Protein AF-A0A6B2DL55-F1 (afdb_monomer)

Sequence (56 aa):
AADRVDQLCLTVAPLLVAGTADRIATGPAAVPRRLSLASILVEDGFTFLRYRRAAG

Radius of 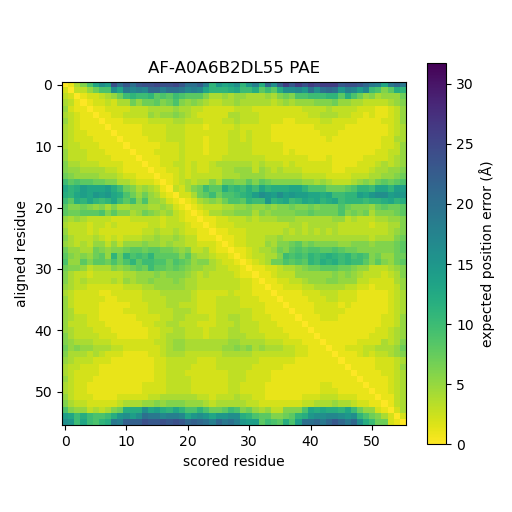gyration: 13.6 Å; Cα contacts (8 Å, |Δi|>4): 60; chains: 1; bounding box: 24×37×30 Å

Secondary structure (DSSP, 8-state):
------EEEEEE-S----SSPPPS--SS--PPPPEEEEEEEEETTEEEEEEEEPP-

pLDDT: mean 90.91, std 8.91, range [58.44, 98.62]

Structure (mmCIF, N/CA/C/O backbone):
data_AF-A0A6B2DL55-F1
#
_entry.id   AF-A0A6B2DL55-F1
#
loop_
_atom_site.group_PDB
_atom_site.id
_atom_site.type_symbol
_atom_site.label_atom_id
_atom_site.label_alt_id
_atom_site.label_comp_id
_atom_site.label_asym_id
_atom_site.label_entity_id
_atom_site.label_seq_id
_atom_site.pdbx_PDB_ins_code
_atom_site.Cartn_x
_atom_site.Cartn_y
_atom_site.Cartn_z
_atom_site.occupancy
_atom_site.B_iso_or_equiv
_atom_site.auth_seq_id
_atom_site.auth_comp_id
_atom_site.auth_asym_id
_atom_site.auth_atom_id
_atom_site.pdbx_PDB_model_num
ATOM 1 N N . ALA A 1 1 ? 0.935 9.516 -21.690 1.00 58.44 1 ALA A N 1
ATOM 2 C CA . ALA A 1 1 ? 1.347 10.287 -20.497 1.00 58.44 1 ALA A CA 1
ATOM 3 C C . ALA A 1 1 ? 1.307 9.371 -19.280 1.00 58.44 1 ALA A C 1
ATOM 5 O O . ALA A 1 1 ? 0.254 8.806 -19.021 1.00 58.44 1 ALA A O 1
ATOM 6 N N . ALA A 1 2 ? 2.442 9.179 -18.603 1.00 72.88 2 ALA A N 1
ATOM 7 C CA . ALA A 1 2 ? 2.660 8.071 -17.662 1.00 72.88 2 ALA A CA 1
ATOM 8 C C . ALA A 1 2 ? 2.394 8.398 -16.173 1.00 72.88 2 ALA A C 1
ATOM 10 O O . ALA A 1 2 ? 2.413 7.496 -15.348 1.00 72.88 2 ALA A O 1
ATOM 11 N N . ASP A 1 3 ? 2.101 9.656 -15.823 1.00 79.69 3 ASP A N 1
ATOM 12 C CA . ASP A 1 3 ? 1.914 10.113 -14.433 1.00 79.69 3 ASP A CA 1
ATOM 13 C C . ASP A 1 3 ? 0.476 10.597 -14.180 1.00 79.69 3 ASP A C 1
ATOM 15 O O . ASP A 1 3 ? 0.220 11.782 -13.980 1.00 79.69 3 ASP A O 1
ATOM 19 N N . ARG A 1 4 ? -0.499 9.688 -14.292 1.00 88.88 4 ARG A N 1
ATOM 20 C CA . ARG A 1 4 ? -1.939 10.027 -14.253 1.00 88.88 4 ARG A CA 1
ATOM 21 C C . ARG A 1 4 ? -2.686 9.495 -13.033 1.00 88.88 4 ARG A C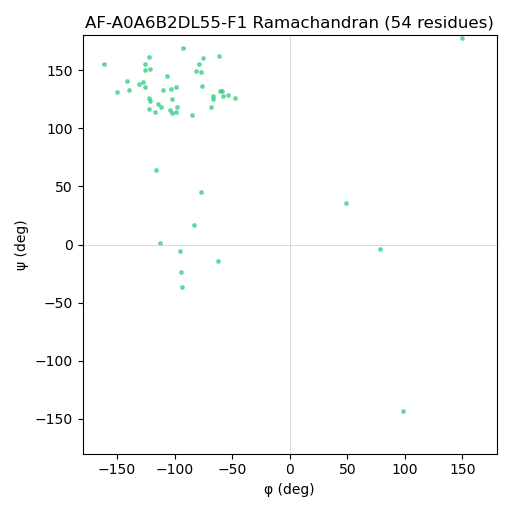 1
ATOM 23 O O . ARG A 1 4 ? -3.889 9.687 -12.923 1.00 88.88 4 ARG A O 1
ATOM 30 N N . VAL A 1 5 ? -1.988 8.821 -12.123 1.00 90.81 5 VAL A N 1
ATOM 31 C CA . VAL A 1 5 ? -2.595 8.308 -10.892 1.00 90.81 5 VAL A CA 1
ATOM 32 C C . VAL A 1 5 ? -2.601 9.416 -9.847 1.00 90.81 5 VAL A C 1
ATOM 34 O O . VAL A 1 5 ? -1.548 9.810 -9.344 1.00 90.81 5 VAL A O 1
ATOM 37 N N . ASP A 1 6 ? -3.779 9.918 -9.502 1.00 91.94 6 ASP A N 1
ATOM 38 C CA . ASP A 1 6 ? -3.940 10.939 -8.458 1.00 91.94 6 ASP A CA 1
ATOM 39 C C . ASP A 1 6 ? -4.257 10.338 -7.082 1.00 91.94 6 ASP A C 1
ATOM 41 O O . ASP A 1 6 ? -3.941 10.942 -6.052 1.00 91.94 6 ASP A O 1
ATOM 45 N N . GLN A 1 7 ? -4.822 9.127 -7.058 1.00 94.62 7 GLN A N 1
ATOM 46 C CA . GLN A 1 7 ? -5.173 8.386 -5.850 1.00 94.62 7 GLN A CA 1
ATOM 47 C C . GLN A 1 7 ? -4.875 6.892 -6.019 1.00 94.62 7 GLN A C 1
ATOM 49 O O . GLN A 1 7 ? -5.146 6.319 -7.071 1.00 94.62 7 GLN A O 1
ATOM 54 N N . LEU A 1 8 ? -4.365 6.262 -4.960 1.00 96.31 8 LEU A N 1
ATOM 55 C CA . LEU A 1 8 ? -4.176 4.816 -4.855 1.00 96.31 8 LEU A CA 1
ATOM 56 C C . LEU A 1 8 ? -4.936 4.301 -3.627 1.00 96.31 8 LEU A C 1
ATOM 58 O O . LEU A 1 8 ? -4.609 4.676 -2.500 1.00 96.31 8 LEU A O 1
ATOM 62 N N . CYS A 1 9 ? -5.932 3.443 -3.845 1.00 97.75 9 CYS A N 1
ATOM 63 C CA . CYS A 1 9 ? -6.577 2.673 -2.783 1.00 97.75 9 CYS A CA 1
ATOM 64 C C . CYS A 1 9 ? -5.950 1.276 -2.753 1.00 97.75 9 CYS A C 1
ATOM 66 O O . CYS A 1 9 ? -6.021 0.562 -3.750 1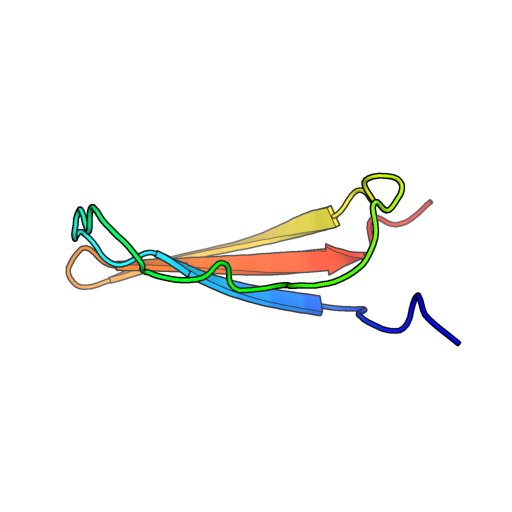.00 97.75 9 CYS A O 1
ATOM 68 N N . LEU A 1 10 ? -5.315 0.908 -1.642 1.00 97.88 10 LEU A N 1
ATOM 69 C CA . LEU A 1 10 ? -4.610 -0.360 -1.474 1.00 97.88 10 LEU A CA 1
ATOM 70 C C . LEU A 1 10 ? -5.191 -1.129 -0.290 1.00 97.88 10 LEU A C 1
ATOM 72 O O . LEU A 1 10 ? -5.213 -0.612 0.825 1.00 97.88 10 LEU A O 1
ATOM 76 N N . THR A 1 11 ? -5.596 -2.373 -0.526 1.00 98.06 11 THR A N 1
ATOM 77 C CA . THR A 1 11 ? -6.003 -3.304 0.529 1.00 98.06 11 THR A CA 1
ATOM 78 C C . THR A 1 11 ? -4.876 -4.292 0.795 1.00 98.06 11 THR A C 1
ATOM 80 O O . THR A 1 11 ? -4.409 -4.967 -0.120 1.00 98.06 11 THR A O 1
ATOM 83 N N . VAL A 1 12 ? -4.449 -4.387 2.050 1.00 97.50 12 VAL A N 1
ATOM 84 C CA . VAL A 1 12 ? -3.494 -5.390 2.524 1.00 97.50 1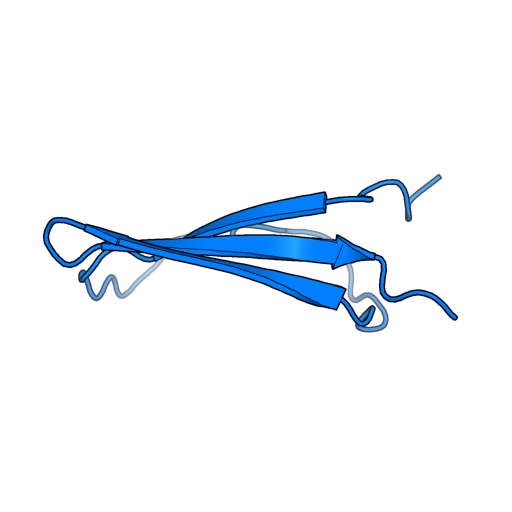2 VAL A CA 1
ATOM 85 C C . VAL A 1 12 ? -4.280 -6.471 3.253 1.00 97.50 12 VAL A C 1
ATOM 87 O O . VAL A 1 12 ? -4.887 -6.208 4.292 1.00 97.50 12 VAL A O 1
ATOM 90 N N . ALA A 1 13 ? -4.289 -7.673 2.680 1.00 96.94 13 ALA A N 1
ATOM 91 C CA . ALA A 1 13 ? -4.855 -8.850 3.324 1.00 96.94 13 ALA A CA 1
ATOM 92 C C . ALA A 1 13 ? -3.893 -9.385 4.399 1.00 96.94 13 ALA A C 1
ATOM 94 O O . ALA A 1 13 ? -2.676 -9.315 4.196 1.00 96.94 13 ALA A O 1
ATOM 95 N N . PRO A 1 14 ? -4.396 -9.981 5.496 1.00 96.31 14 PRO A N 1
ATOM 96 C CA . PRO A 1 14 ? -3.571 -10.613 6.528 1.00 96.31 14 PRO A CA 1
ATOM 97 C C . PRO A 1 14 ? -3.047 -11.988 6.072 1.00 96.31 14 PRO A C 1
ATOM 99 O O . PRO A 1 14 ? -3.124 -12.977 6.796 1.00 96.31 14 PRO A O 1
ATOM 102 N N . LEU A 1 15 ? -2.546 -12.068 4.838 1.00 94.25 15 LEU A N 1
ATOM 103 C CA . LEU A 1 15 ? -2.067 -13.287 4.202 1.00 94.25 15 LEU A CA 1
ATOM 104 C C . LEU A 1 15 ? -0.643 -13.076 3.700 1.00 94.25 15 LEU A C 1
ATOM 106 O O . LEU A 1 15 ? -0.339 -12.075 3.050 1.00 94.25 15 LEU A O 1
ATOM 110 N N . LEU A 1 16 ? 0.214 -14.060 3.956 1.00 92.44 16 LEU A N 1
ATOM 111 C CA . LEU A 1 16 ? 1.541 -14.130 3.363 1.00 92.44 16 LEU A CA 1
ATOM 112 C C . LEU A 1 16 ? 1.498 -15.089 2.174 1.00 92.44 16 LEU A C 1
ATOM 114 O O . LEU A 1 16 ? 1.302 -16.290 2.348 1.00 92.44 16 LEU A O 1
ATOM 118 N N . VAL A 1 17 ? 1.700 -14.556 0.970 1.00 89.19 17 VAL A N 1
ATOM 119 C CA . VAL A 1 17 ? 1.783 -15.347 -0.262 1.00 89.19 17 VAL A CA 1
ATOM 120 C C . VAL A 1 17 ? 3.216 -15.284 -0.777 1.00 89.19 17 VAL A C 1
ATOM 122 O O . VAL A 1 17 ? 3.724 -14.208 -1.085 1.00 89.19 17 VAL A O 1
ATOM 125 N N . ALA A 1 18 ? 3.876 -16.438 -0.846 1.00 83.50 18 ALA A N 1
ATOM 126 C CA . ALA A 1 18 ? 5.169 -16.594 -1.506 1.00 83.50 18 ALA A CA 1
ATOM 127 C C . ALA A 1 18 ? 4.982 -17.027 -2.974 1.00 83.50 18 ALA A C 1
ATOM 129 O O . ALA A 1 18 ? 3.896 -17.443 -3.374 1.00 83.50 18 ALA A O 1
ATOM 130 N N . GLY A 1 19 ? 6.054 -16.986 -3.769 1.00 84.75 19 GLY A N 1
ATOM 131 C CA . GLY A 1 19 ? 6.076 -17.553 -5.122 1.00 84.75 19 GLY A CA 1
ATOM 132 C C . GLY A 1 19 ? 5.848 -16.532 -6.238 1.00 84.75 19 GLY A C 1
ATOM 133 O O . GLY A 1 19 ? 6.339 -15.410 -6.169 1.00 84.75 19 GLY A O 1
ATOM 134 N N . THR A 1 20 ? 5.142 -16.944 -7.293 1.00 83.88 20 THR A N 1
ATOM 135 C CA . THR A 1 20 ? 4.997 -16.215 -8.570 1.00 83.88 20 THR A CA 1
ATOM 136 C C . THR A 1 20 ? 3.905 -15.144 -8.558 1.00 83.88 20 THR A C 1
ATOM 138 O O . THR A 1 20 ? 3.421 -14.751 -9.615 1.00 83.88 20 THR A O 1
ATOM 141 N N . ALA A 1 21 ? 3.443 -14.725 -7.380 1.00 83.44 21 ALA A N 1
ATOM 142 C CA . ALA A 1 21 ? 2.429 -13.687 -7.286 1.00 83.44 21 ALA A CA 1
ATOM 143 C C . ALA A 1 21 ? 3.011 -12.352 -7.771 1.00 83.44 21 ALA A C 1
ATOM 145 O O . ALA A 1 21 ? 4.040 -11.889 -7.271 1.00 83.44 21 ALA A O 1
ATOM 146 N N . ASP A 1 22 ? 2.341 -11.737 -8.742 1.00 86.56 22 ASP A N 1
ATOM 147 C CA . ASP A 1 22 ? 2.783 -10.472 -9.315 1.00 86.56 22 ASP A CA 1
ATOM 148 C C . ASP A 1 22 ? 2.519 -9.281 -8.385 1.00 86.56 22 ASP A C 1
ATOM 150 O O . ASP A 1 22 ? 1.694 -9.305 -7.468 1.00 86.56 22 ASP A O 1
ATOM 154 N N . ARG A 1 23 ? 3.236 -8.188 -8.650 1.00 89.75 23 ARG A N 1
ATOM 155 C CA . ARG A 1 23 ? 3.019 -6.901 -7.984 1.00 89.75 23 ARG A CA 1
ATOM 156 C C . ARG A 1 23 ? 1.817 -6.183 -8.592 1.00 89.75 23 ARG A C 1
ATOM 158 O O . ARG A 1 23 ? 1.533 -6.307 -9.776 1.00 89.75 23 ARG A O 1
ATOM 165 N N . ILE A 1 24 ? 1.201 -5.302 -7.806 1.00 91.81 24 ILE A N 1
ATOM 166 C CA . ILE A 1 24 ? 0.072 -4.456 -8.241 1.00 91.81 24 ILE A CA 1
ATOM 167 C C . ILE A 1 24 ? 0.404 -3.474 -9.380 1.00 91.81 24 ILE A C 1
ATOM 169 O O . ILE A 1 24 ? -0.494 -2.870 -9.957 1.00 91.81 24 ILE A O 1
ATOM 173 N N . ALA A 1 25 ? 1.688 -3.265 -9.668 1.00 90.62 25 ALA A N 1
ATOM 174 C CA . ALA A 1 25 ? 2.160 -2.422 -10.752 1.00 90.62 25 ALA A CA 1
ATOM 175 C C . ALA A 1 25 ? 3.355 -3.098 -11.427 1.00 90.62 25 ALA A C 1
ATOM 177 O O . ALA A 1 25 ? 4.287 -3.549 -10.752 1.00 90.62 25 ALA A O 1
ATOM 178 N N . THR A 1 26 ? 3.327 -3.127 -12.755 1.00 90.94 26 THR A N 1
ATOM 179 C CA . THR A 1 26 ? 4.371 -3.680 -13.620 1.00 90.94 26 THR A CA 1
ATOM 180 C C . THR A 1 26 ? 4.803 -2.621 -14.634 1.00 90.94 26 THR A C 1
ATOM 182 O O . THR A 1 26 ? 4.063 -1.681 -14.929 1.00 90.94 26 THR A O 1
ATOM 185 N N . GLY A 1 27 ? 6.029 -2.732 -15.140 1.00 88.50 27 GLY A N 1
ATOM 186 C CA . GLY A 1 27 ? 6.571 -1.787 -16.112 1.00 88.50 27 GLY A CA 1
ATOM 187 C C . GLY A 1 27 ? 8.088 -1.635 -16.012 1.00 88.50 27 GLY A C 1
ATOM 188 O O . GLY A 1 27 ? 8.716 -2.253 -15.148 1.00 88.50 27 GLY A O 1
ATOM 189 N N . PRO A 1 28 ? 8.688 -0.819 -16.897 1.00 87.75 28 PRO A N 1
ATOM 190 C CA . PRO A 1 28 ? 10.099 -0.469 -16.801 1.00 87.75 28 PRO A CA 1
ATOM 191 C C . PRO A 1 28 ? 10.395 0.262 -15.486 1.00 87.75 28 PRO A C 1
ATOM 193 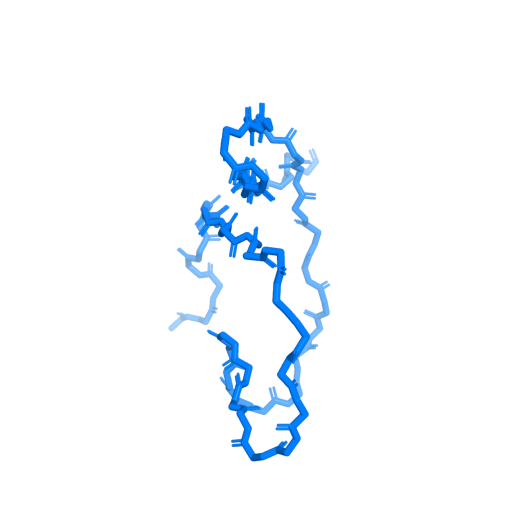O O . PRO A 1 28 ? 9.496 0.798 -14.833 1.00 87.75 28 PRO A O 1
ATOM 196 N N . ALA A 1 29 ? 11.674 0.305 -15.109 1.00 83.12 29 ALA A N 1
ATOM 197 C CA . ALA A 1 29 ? 12.111 1.048 -13.935 1.00 83.12 29 ALA A CA 1
ATOM 198 C C . ALA A 1 29 ? 11.634 2.510 -14.010 1.00 83.12 29 ALA A C 1
ATOM 200 O O . ALA A 1 29 ? 11.845 3.197 -15.010 1.00 83.12 29 ALA A O 1
ATOM 201 N N . ALA A 1 30 ? 10.993 2.974 -12.939 1.00 86.19 30 ALA A N 1
ATOM 202 C CA . ALA A 1 30 ? 10.457 4.322 -12.819 1.00 86.19 30 ALA A CA 1
ATOM 203 C C . ALA A 1 30 ? 11.003 4.997 -11.558 1.00 86.19 30 ALA A C 1
ATOM 205 O O . ALA A 1 30 ? 11.284 4.337 -10.555 1.00 86.19 30 ALA A O 1
ATOM 206 N N . VAL A 1 31 ? 11.127 6.324 -11.600 1.00 86.56 31 VAL A N 1
ATOM 207 C CA . VAL A 1 31 ? 11.491 7.121 -10.423 1.00 86.56 31 VAL A CA 1
ATOM 208 C C . VAL A 1 31 ? 10.349 7.042 -9.400 1.00 86.56 31 VAL A C 1
ATOM 210 O O . VAL A 1 31 ? 9.201 7.308 -9.769 1.00 86.56 31 VAL A O 1
ATOM 213 N N . PRO A 1 32 ? 10.615 6.692 -8.125 1.00 88.88 32 PRO A N 1
ATOM 214 C CA . PRO A 1 32 ? 9.578 6.649 -7.102 1.00 88.88 32 PRO A CA 1
ATOM 215 C C . PRO A 1 32 ? 8.889 8.005 -6.941 1.00 88.88 32 PRO A C 1
ATOM 217 O O . PRO A 1 32 ? 9.538 9.027 -6.719 1.00 88.88 32 PRO A O 1
ATOM 220 N N . ARG A 1 33 ? 7.556 8.010 -7.003 1.00 88.94 33 ARG A N 1
ATOM 221 C CA . ARG A 1 33 ? 6.737 9.195 -6.730 1.00 88.94 33 ARG A CA 1
ATOM 222 C C . ARG A 1 33 ? 6.199 9.144 -5.303 1.00 88.94 33 ARG A C 1
ATOM 224 O O . ARG A 1 33 ? 5.680 8.119 -4.866 1.00 88.94 33 ARG A O 1
ATOM 231 N N . ARG A 1 34 ? 6.264 10.272 -4.590 1.00 92.06 34 ARG A N 1
ATOM 232 C CA . ARG A 1 34 ? 5.719 10.381 -3.232 1.00 92.06 34 ARG A CA 1
ATOM 233 C C . ARG A 1 34 ? 4.193 10.500 -3.245 1.00 92.06 34 ARG A C 1
ATOM 235 O O . ARG A 1 34 ? 3.617 11.254 -4.033 1.00 92.06 34 ARG A O 1
ATOM 242 N N . LEU A 1 35 ? 3.553 9.768 -2.339 1.00 94.69 35 LEU A N 1
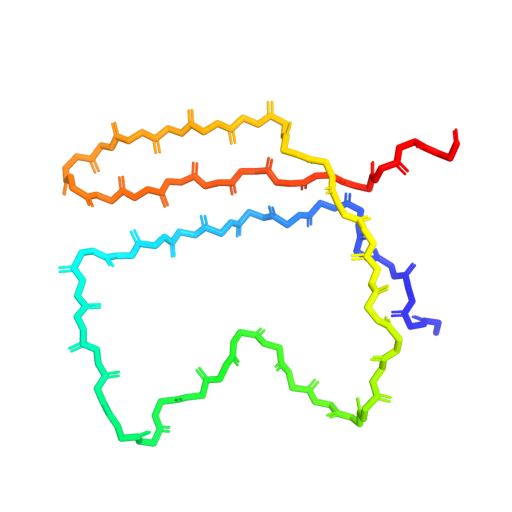ATOM 243 C CA . LEU A 1 35 ? 2.130 9.868 -2.039 1.00 94.69 35 LEU A CA 1
ATOM 244 C C . LEU A 1 35 ? 1.943 10.206 -0.556 1.00 94.69 35 LEU A C 1
ATOM 246 O O . LEU A 1 35 ? 2.767 9.832 0.280 1.00 94.69 35 LEU A O 1
ATOM 250 N N . SER A 1 36 ? 0.849 10.890 -0.240 1.00 96.56 36 SER A N 1
ATOM 251 C CA . SER A 1 36 ? 0.440 11.214 1.127 1.00 96.56 36 SER A CA 1
ATOM 252 C C . SER A 1 36 ? -0.695 10.291 1.560 1.00 96.56 36 SER A C 1
ATOM 254 O O . SER A 1 36 ? -1.644 10.085 0.799 1.00 96.56 36 SER A O 1
ATOM 256 N N . LEU A 1 37 ? -0.611 9.731 2.772 1.00 97.81 37 LEU A N 1
ATOM 257 C CA . LEU A 1 37 ? -1.697 8.939 3.353 1.00 97.81 37 LEU A CA 1
ATOM 258 C C . LEU A 1 37 ? -2.876 9.867 3.661 1.00 97.81 37 LEU A C 1
ATOM 260 O O . LEU A 1 37 ? -2.746 10.794 4.454 1.00 97.81 37 LEU A O 1
ATOM 264 N N . ALA A 1 38 ? -4.013 9.624 3.017 1.00 97.88 38 ALA A N 1
ATOM 265 C CA . ALA A 1 38 ? -5.237 10.390 3.218 1.00 97.88 38 ALA A CA 1
ATOM 266 C C . ALA A 1 38 ? -6.150 9.747 4.267 1.00 97.88 38 ALA A C 1
ATOM 268 O O . ALA A 1 38 ? -6.819 10.456 5.011 1.00 97.88 38 ALA A O 1
ATOM 269 N N . SER A 1 39 ? -6.206 8.414 4.321 1.00 98.06 39 SER A N 1
ATOM 270 C CA . SER A 1 39 ? -6.938 7.689 5.363 1.00 98.06 39 SER A CA 1
ATOM 271 C C . SER A 1 39 ? -6.472 6.240 5.475 1.00 98.06 39 SER A C 1
ATOM 273 O O . SER A 1 39 ? -5.996 5.663 4.494 1.00 98.06 39 SER A O 1
ATOM 275 N N . ILE A 1 40 ? -6.672 5.660 6.657 1.00 98.56 40 ILE A N 1
ATOM 276 C CA . ILE A 1 40 ? -6.504 4.237 6.950 1.00 98.56 40 ILE A CA 1
ATOM 277 C C . ILE A 1 40 ? -7.780 3.713 7.616 1.00 98.56 40 ILE A C 1
ATOM 279 O O . ILE A 1 40 ? -8.370 4.406 8.443 1.00 98.56 40 ILE A O 1
ATOM 283 N N . LEU A 1 41 ? -8.201 2.510 7.240 1.00 98.62 41 LEU A N 1
ATOM 284 C CA . LEU A 1 41 ? -9.264 1.751 7.896 1.00 98.62 41 LEU A CA 1
ATOM 285 C C . LEU A 1 41 ? -8.749 0.332 8.144 1.00 98.62 41 LEU A C 1
ATOM 287 O O . LEU A 1 41 ? -8.080 -0.237 7.282 1.00 98.62 41 LEU A O 1
ATOM 291 N N . VAL A 1 42 ? -9.047 -0.223 9.316 1.00 98.44 42 VAL A N 1
ATOM 292 C CA . VAL A 1 42 ? -8.744 -1.615 9.660 1.00 98.44 42 VAL A CA 1
ATOM 293 C C . VAL A 1 42 ? -10.056 -2.300 9.999 1.00 98.44 42 VAL A C 1
ATOM 295 O O . VAL A 1 42 ? -10.780 -1.828 10.873 1.00 98.44 42 VAL A O 1
ATOM 298 N N . GLU A 1 43 ? -10.356 -3.385 9.299 1.00 98.25 43 GLU A N 1
ATOM 299 C CA . GLU A 1 43 ? -11.606 -4.132 9.445 1.00 98.25 43 GLU A CA 1
ATOM 300 C C . GLU A 1 43 ? -11.342 -5.603 9.118 1.00 98.25 43 GLU A C 1
ATOM 302 O O . GLU A 1 43 ? -10.660 -5.905 8.140 1.00 98.25 43 GLU A O 1
ATOM 307 N N . ASP A 1 44 ? -11.794 -6.512 9.986 1.00 97.56 44 ASP A N 1
ATOM 308 C CA . ASP A 1 44 ? -11.623 -7.968 9.855 1.00 97.56 44 ASP A CA 1
ATOM 309 C C . ASP A 1 44 ? -10.185 -8.433 9.548 1.00 97.56 44 ASP A C 1
ATOM 311 O O . ASP A 1 44 ? -9.940 -9.378 8.800 1.00 97.56 44 ASP A O 1
ATOM 315 N N . GLY A 1 45 ? -9.195 -7.741 10.123 1.00 96.69 45 GLY A N 1
ATOM 316 C CA . GLY A 1 45 ? -7.771 -8.025 9.913 1.00 96.69 45 GLY A CA 1
ATOM 317 C C . GLY A 1 45 ? -7.204 -7.508 8.586 1.00 96.69 45 GLY A C 1
ATOM 318 O O . GLY A 1 45 ? -5.994 -7.579 8.376 1.00 96.69 45 GLY A O 1
ATOM 319 N N . PHE A 1 46 ? -8.029 -6.936 7.709 1.00 98.31 46 PHE A N 1
ATOM 320 C CA . PHE A 1 46 ? -7.578 -6.217 6.523 1.00 98.31 46 PHE A CA 1
ATOM 321 C C . PHE A 1 46 ? -7.173 -4.790 6.873 1.00 98.31 46 PHE A C 1
ATOM 323 O O . PHE A 1 46 ? -7.737 -4.157 7.764 1.00 98.31 46 PHE A O 1
ATOM 330 N N . THR A 1 47 ? -6.215 -4.254 6.120 1.00 98.56 47 THR A N 1
ATOM 331 C CA . THR A 1 47 ? -5.869 -2.829 6.164 1.00 98.56 47 THR A CA 1
ATOM 332 C C . THR A 1 47 ? -6.201 -2.173 4.832 1.00 98.56 47 THR A C 1
ATOM 334 O O . THR A 1 47 ? -5.654 -2.547 3.797 1.00 98.56 47 THR A O 1
ATOM 337 N N . PHE A 1 48 ? -7.060 -1.160 4.857 1.00 98.50 48 PHE A N 1
ATOM 338 C CA . PHE A 1 48 ? -7.453 -0.357 3.705 1.00 98.50 48 PHE A CA 1
ATOM 339 C C . PHE A 1 48 ? -6.743 0.993 3.771 1.00 98.50 48 PHE A C 1
ATOM 341 O O . PHE A 1 48 ? -6.961 1.796 4.679 1.00 98.50 48 PHE A O 1
ATOM 348 N N . LEU A 1 49 ? -5.885 1.256 2.793 1.00 98.62 49 LEU A N 1
ATOM 349 C CA . LEU A 1 49 ? -5.078 2.464 2.692 1.00 98.62 49 LEU A CA 1
ATOM 350 C C . LEU A 1 49 ? -5.583 3.303 1.530 1.00 98.62 49 LEU A C 1
ATOM 352 O O . LEU A 1 49 ? -5.743 2.807 0.416 1.00 98.62 49 LEU A O 1
ATOM 356 N N . ARG A 1 50 ? -5.771 4.599 1.760 1.00 98.31 50 ARG A N 1
ATOM 357 C CA . ARG A 1 50 ? -6.027 5.560 0.689 1.00 98.31 50 ARG A CA 1
ATOM 358 C C . ARG A 1 50 ? -4.899 6.569 0.649 1.00 98.31 50 ARG A C 1
ATOM 360 O O . ARG A 1 50 ? -4.754 7.380 1.560 1.00 98.31 50 ARG A O 1
ATOM 367 N N . TYR A 1 51 ? -4.138 6.545 -0.433 1.00 97.88 51 TYR A N 1
ATOM 368 C CA . TYR A 1 51 ? -3.065 7.484 -0.715 1.00 97.88 51 TYR A CA 1
ATOM 369 C C . TYR A 1 51 ? -3.476 8.462 -1.805 1.00 97.88 51 TYR A C 1
ATOM 371 O O . TYR A 1 51 ? -4.157 8.088 -2.756 1.00 97.88 51 TYR A O 1
ATOM 379 N N . ARG A 1 52 ? -3.025 9.707 -1.701 1.00 96.56 52 ARG A N 1
ATOM 380 C CA . ARG A 1 52 ? -3.225 10.746 -2.717 1.00 96.56 52 ARG A CA 1
ATOM 381 C C . ARG A 1 52 ? -1.883 11.289 -3.177 1.00 96.56 52 ARG A C 1
ATOM 383 O O . ARG A 1 52 ? -0.881 11.146 -2.477 1.00 96.56 52 ARG A O 1
ATOM 390 N N . ARG A 1 53 ? -1.856 11.940 -4.340 1.00 93.31 53 ARG A N 1
ATOM 391 C CA . ARG A 1 53 ? -0.723 12.779 -4.750 1.00 93.31 53 ARG A CA 1
ATOM 392 C C . ARG A 1 53 ? -0.345 13.707 -3.595 1.00 93.31 53 ARG A C 1
ATOM 394 O O . ARG A 1 53 ? -1.215 14.398 -3.068 1.00 93.31 53 ARG A O 1
ATOM 401 N N . ALA A 1 54 ? 0.927 13.692 -3.194 1.00 85.50 54 ALA A N 1
ATOM 402 C CA . ALA A 1 54 ? 1.421 14.698 -2.266 1.00 8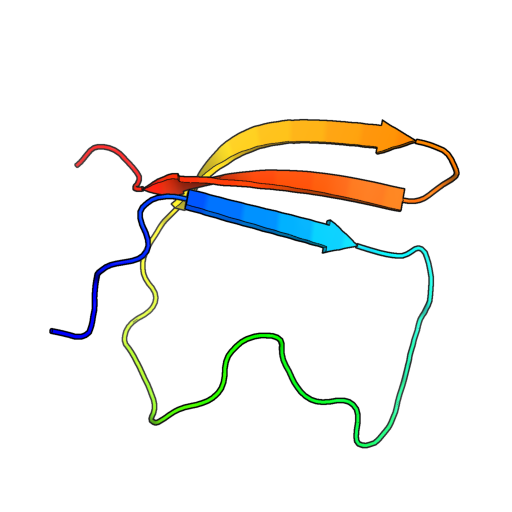5.50 54 ALA A CA 1
ATOM 403 C C . ALA A 1 54 ? 1.252 16.075 -2.922 1.00 85.50 54 ALA A C 1
ATOM 405 O O . ALA A 1 54 ? 1.593 16.229 -4.099 1.00 85.50 54 ALA A O 1
ATOM 406 N N . ALA A 1 55 ? 0.687 17.042 -2.195 1.00 72.94 55 ALA A N 1
ATOM 407 C CA . ALA A 1 55 ? 0.811 18.435 -2.603 1.00 72.94 55 ALA A CA 1
ATOM 408 C C . ALA A 1 55 ? 2.312 18.757 -2.654 1.00 72.94 55 ALA A C 1
ATOM 410 O O . ALA A 1 55 ? 3.052 18.325 -1.765 1.00 72.94 55 ALA A O 1
ATOM 411 N N . GLY A 1 56 ? 2.743 19.385 -3.749 1.00 58.44 56 GLY A N 1
ATOM 412 C CA . GLY A 1 56 ? 4.109 19.893 -3.875 1.00 58.44 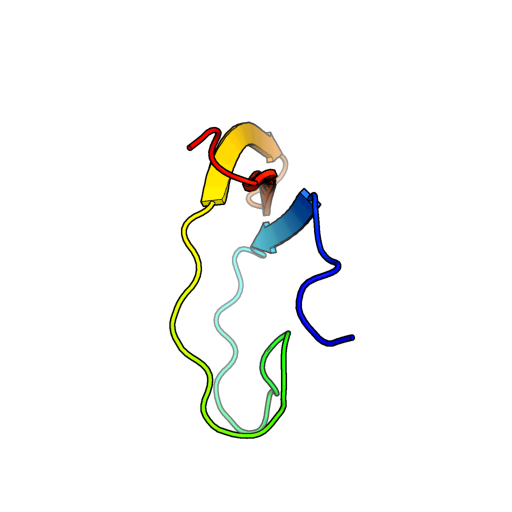56 GLY A CA 1
ATOM 413 C C . GLY A 1 56 ? 4.382 21.007 -2.879 1.00 58.44 56 GLY A C 1
ATOM 414 O O . GLY A 1 56 ? 3.398 21.617 -2.402 1.00 58.44 56 GLY A O 1
#

Nearest PDB structures (foldseek):
  4xrb-assembly1_A-2  TM=9.389E-01  e=2.029E-03  Mycobacterium tuberculosis H37Rv
  4xt4-assembly1_A  TM=9.397E-01  e=2.447E-03  Mycobacterium tuberculosis H37Rv
  4xt6-assembly1_A-2  TM=9.366E-01  e=2.604E-03  Mycobacterium tuberculosis H37Rv
  6m87-assembly3_F  TM=2.697E-01  e=4.632E+00  Mus musculus
  5ocx-assembly1_H  TM=3.085E-01  e=6.734E+00  Homo sapiens

Foldseek 3Di:
DPPPDFKDKDKDAPDDDDDDDDDPDDDPDDDDADWDWPDWDADPNMIITMTGHDDD

Solvent-accessible surface area (backbone atoms only — not comparable to full-atom values): 3924 Å² total; per-residue (Å²): 134,93,87,76,77,56,63,48,79,48,76,45,64,85,67,90,82,80,80,90,72,78,68,100,70,86,76,77,96,70,83,88,76,74,64,36,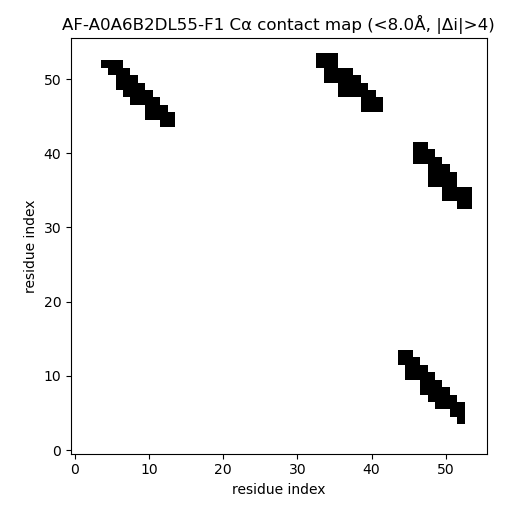84,74,49,77,49,76,56,97,71,30,38,41,39,32,31,28,58,49,81,127

Mean predicted aligned error: 4.42 Å